Protein AF-A0A816R342-F1 (afdb_monomer_lite)

Structure (mmCIF, N/CA/C/O backbone):
data_AF-A0A816R342-F1
#
_entry.id   AF-A0A816R342-F1
#
loop_
_atom_site.group_PDB
_atom_site.id
_atom_site.type_s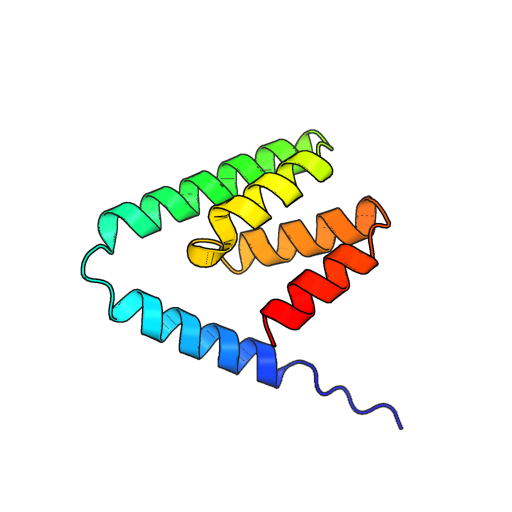ymbol
_atom_site.label_atom_id
_atom_site.label_alt_id
_atom_site.label_comp_id
_atom_site.label_asym_id
_atom_site.label_entity_id
_atom_site.label_seq_id
_atom_site.pdbx_PDB_ins_code
_atom_site.Cartn_x
_atom_site.Cartn_y
_atom_site.Cartn_z
_atom_site.occupancy
_atom_site.B_iso_or_equiv
_atom_site.auth_seq_id
_atom_site.auth_comp_id
_atom_site.auth_asym_id
_atom_site.auth_atom_id
_atom_site.pdbx_PDB_model_num
ATOM 1 N N . MET A 1 1 ? -13.597 -26.118 -4.085 1.00 36.19 1 MET A N 1
ATOM 2 C CA . MET A 1 1 ? -12.117 -26.163 -4.159 1.00 36.19 1 MET A CA 1
ATOM 3 C C . MET A 1 1 ? -11.591 -24.804 -4.617 1.00 36.19 1 MET A C 1
ATOM 5 O O . MET A 1 1 ? -11.621 -24.512 -5.806 1.00 36.19 1 MET A O 1
ATOM 9 N N . LEU A 1 2 ? -11.173 -23.944 -3.683 1.00 39.69 2 LEU A N 1
ATOM 10 C CA . LEU A 1 2 ? -10.603 -22.624 -3.981 1.00 39.69 2 LEU A CA 1
ATOM 11 C C . LEU A 1 2 ? -9.141 -22.797 -4.421 1.00 39.69 2 LEU A C 1
ATOM 13 O O . LEU A 1 2 ? -8.258 -23.001 -3.592 1.00 39.69 2 LEU A O 1
ATOM 17 N N . ARG A 1 3 ? -8.881 -22.776 -5.735 1.00 39.22 3 ARG A N 1
ATOM 18 C CA . ARG A 1 3 ? -7.510 -22.791 -6.267 1.00 39.22 3 ARG A CA 1
ATOM 19 C C . ARG A 1 3 ? -6.892 -21.403 -6.129 1.00 39.22 3 ARG A C 1
ATOM 21 O O . ARG A 1 3 ? -7.284 -20.465 -6.815 1.00 39.22 3 ARG A O 1
ATOM 28 N N . VAL A 1 4 ? -5.890 -21.331 -5.263 1.00 45.41 4 VAL A N 1
ATOM 29 C CA . VAL A 1 4 ? -4.895 -20.266 -5.123 1.00 45.41 4 VAL A CA 1
ATOM 30 C C . VAL A 1 4 ? -4.271 -19.972 -6.500 1.00 45.41 4 VAL A C 1
ATOM 32 O O . VAL A 1 4 ? -3.413 -20.716 -6.960 1.00 45.41 4 VAL A O 1
ATOM 35 N N . ARG A 1 5 ? -4.730 -18.925 -7.202 1.00 43.91 5 ARG A N 1
ATOM 36 C CA . ARG A 1 5 ? -4.194 -18.488 -8.515 1.00 43.91 5 ARG A CA 1
ATOM 37 C C . ARG A 1 5 ? -3.557 -17.089 -8.491 1.00 43.91 5 ARG A C 1
ATOM 39 O O . ARG A 1 5 ? -3.426 -16.462 -9.533 1.00 43.91 5 ARG A O 1
ATOM 46 N N . ASN A 1 6 ? -3.139 -16.592 -7.327 1.00 47.75 6 ASN A N 1
ATOM 47 C CA . ASN A 1 6 ? -2.629 -15.217 -7.206 1.00 47.75 6 ASN A CA 1
ATOM 48 C C . ASN A 1 6 ? -1.099 -15.065 -7.282 1.00 47.75 6 ASN A C 1
ATOM 50 O O . ASN A 1 6 ? -0.618 -13.941 -7.215 1.00 47.75 6 ASN A O 1
ATOM 54 N N . ASN A 1 7 ? -0.322 -16.144 -7.446 1.00 49.91 7 ASN A N 1
ATOM 55 C CA . ASN A 1 7 ? 1.147 -16.053 -7.375 1.00 49.91 7 ASN A CA 1
ATOM 56 C C . ASN A 1 7 ? 1.845 -15.847 -8.735 1.00 49.91 7 ASN A C 1
ATOM 58 O O . ASN A 1 7 ? 2.945 -15.306 -8.795 1.00 49.91 7 ASN A O 1
ATOM 62 N N . SER A 1 8 ? 1.214 -16.247 -9.841 1.00 52.25 8 SER A N 1
ATOM 63 C CA . SER A 1 8 ? 1.798 -16.133 -11.186 1.00 52.25 8 SER A CA 1
ATOM 64 C C . SER A 1 8 ? 1.749 -14.707 -11.740 1.00 52.25 8 SER A C 1
ATOM 66 O O . SER A 1 8 ? 2.710 -14.269 -12.365 1.00 52.25 8 SER A O 1
ATOM 68 N N . TYR A 1 9 ? 0.681 -13.954 -11.456 1.00 56.47 9 TYR A N 1
ATOM 69 C CA . TYR A 1 9 ? 0.555 -12.555 -11.887 1.00 56.47 9 TYR A CA 1
ATOM 70 C C . TYR A 1 9 ? 1.624 -11.660 -11.258 1.00 56.47 9 TYR A C 1
ATOM 72 O O . TYR A 1 9 ? 2.212 -10.831 -11.942 1.00 56.47 9 TYR A O 1
ATOM 80 N N . TRP A 1 10 ? 1.958 -11.896 -9.986 1.00 53.97 10 TRP A N 1
ATOM 81 C CA . TRP A 1 10 ? 3.005 -11.143 -9.295 1.00 53.97 10 TRP A CA 1
ATOM 82 C C . TRP A 1 10 ? 4.393 -11.387 -9.902 1.00 53.97 10 TRP A C 1
ATOM 84 O O . TRP A 1 10 ? 5.177 -10.451 -10.054 1.00 53.97 10 TRP A O 1
ATOM 94 N N . MET A 1 11 ? 4.680 -12.624 -10.329 1.00 55.94 11 MET A N 1
ATOM 95 C CA . MET A 1 11 ? 5.916 -12.931 -11.054 1.00 55.94 11 MET A CA 1
ATOM 96 C C . MET A 1 11 ? 5.967 -12.273 -12.436 1.00 55.94 11 MET A C 1
ATOM 98 O O . MET A 1 11 ? 7.007 -11.723 -12.789 1.00 55.94 11 MET A O 1
ATOM 102 N N . ILE A 1 12 ? 4.867 -12.279 -13.195 1.00 63.12 12 ILE A N 1
ATOM 103 C CA . ILE A 1 12 ? 4.801 -11.627 -14.515 1.00 63.12 12 ILE A CA 1
ATOM 104 C C . ILE A 1 12 ? 4.950 -10.105 -14.374 1.00 63.12 12 ILE A C 1
ATOM 106 O O . ILE A 1 12 ? 5.738 -9.500 -15.099 1.00 63.12 12 ILE A O 1
ATOM 110 N N . TYR A 1 13 ? 4.272 -9.491 -13.399 1.00 66.06 13 TYR A N 1
ATOM 111 C CA . TYR A 1 13 ? 4.414 -8.068 -13.080 1.00 66.06 13 TYR A CA 1
ATOM 112 C C . TYR A 1 13 ? 5.861 -7.715 -12.712 1.00 66.06 13 TYR A C 1
ATOM 114 O O . TYR A 1 13 ? 6.427 -6.768 -13.259 1.00 66.06 13 TYR A O 1
ATOM 122 N N . ARG A 1 14 ? 6.499 -8.515 -11.846 1.00 63.94 14 ARG A N 1
ATOM 123 C CA . ARG A 1 14 ? 7.907 -8.336 -11.464 1.00 63.94 14 ARG A CA 1
ATOM 124 C C . ARG A 1 14 ? 8.842 -8.435 -12.670 1.00 63.94 14 ARG A C 1
ATOM 126 O O . ARG A 1 14 ? 9.769 -7.636 -12.783 1.00 63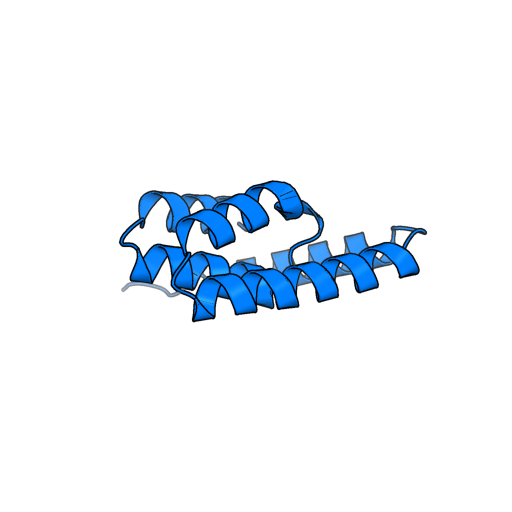.94 14 ARG A O 1
ATOM 133 N N . PHE A 1 15 ? 8.583 -9.374 -13.578 1.00 60.59 15 PHE A N 1
ATOM 134 C CA . PHE A 1 15 ? 9.386 -9.575 -14.784 1.00 60.59 15 PHE A CA 1
ATOM 135 C C . PHE A 1 15 ? 9.235 -8.413 -15.779 1.00 60.59 15 PHE A C 1
ATOM 137 O O . PHE A 1 15 ? 10.235 -7.857 -16.229 1.00 60.59 15 PHE A O 1
ATOM 144 N N . ASN A 1 16 ? 8.002 -7.973 -16.052 1.00 64.00 16 ASN A N 1
ATOM 145 C CA . ASN A 1 16 ? 7.728 -6.826 -16.926 1.00 64.00 16 ASN A CA 1
ATOM 146 C C . ASN A 1 16 ? 8.288 -5.519 -16.355 1.00 64.00 16 ASN A C 1
ATOM 148 O O . ASN A 1 16 ? 8.833 -4.698 -17.088 1.00 64.00 16 ASN A O 1
ATOM 152 N N . ARG A 1 17 ? 8.221 -5.340 -15.035 1.00 64.12 17 ARG A N 1
ATOM 153 C CA . ARG A 1 17 ? 8.772 -4.163 -14.364 1.00 64.12 17 ARG A CA 1
ATOM 154 C C . ARG A 1 17 ? 10.302 -4.119 -14.396 1.00 64.12 17 ARG A C 1
ATOM 156 O O . ARG A 1 17 ? 10.873 -3.051 -14.611 1.00 64.12 17 ARG A O 1
ATOM 163 N N . LEU A 1 18 ? 10.959 -5.266 -14.210 1.00 59.72 18 LEU A N 1
ATOM 164 C CA . LEU A 1 18 ? 12.408 -5.400 -14.388 1.00 59.72 18 LEU A CA 1
ATOM 165 C C . LEU A 1 18 ? 12.817 -5.066 -15.827 1.00 59.72 18 LEU A C 1
ATOM 167 O O . LEU A 1 18 ? 13.755 -4.298 -16.025 1.00 59.72 18 LEU A O 1
ATOM 171 N N . LEU A 1 19 ? 12.069 -5.555 -16.820 1.00 63.47 19 LEU A N 1
ATOM 172 C CA . LEU A 1 19 ? 12.309 -5.240 -18.231 1.00 63.47 19 LEU A CA 1
ATOM 173 C C . LEU A 1 19 ? 12.192 -3.734 -18.524 1.00 63.47 19 LEU A C 1
ATOM 175 O O . LEU A 1 19 ? 13.087 -3.177 -19.160 1.00 63.47 19 LEU A O 1
ATOM 179 N N . SER A 1 20 ? 11.167 -3.050 -18.003 1.00 60.31 20 SER A N 1
ATOM 180 C CA . SER A 1 20 ? 11.017 -1.592 -18.157 1.00 60.31 20 SER A CA 1
ATOM 181 C C . SER A 1 20 ? 12.146 -0.800 -17.485 1.00 60.31 20 SER A C 1
ATOM 183 O O . SER A 1 20 ? 12.603 0.209 -18.022 1.00 60.31 20 SER A O 1
ATOM 185 N N . SER A 1 21 ? 12.646 -1.270 -16.336 1.00 53.69 21 SER A N 1
ATOM 186 C CA . SER A 1 21 ? 13.801 -0.665 -15.658 1.00 53.69 21 SER A CA 1
ATOM 187 C C . SER A 1 21 ? 15.099 -0.811 -16.457 1.00 53.69 21 SER A C 1
ATOM 189 O O . SER A 1 21 ? 15.957 0.062 -16.365 1.00 53.69 21 SER A O 1
ATOM 191 N N . CYS A 1 22 ? 15.258 -1.891 -17.226 1.00 51.75 22 CYS A 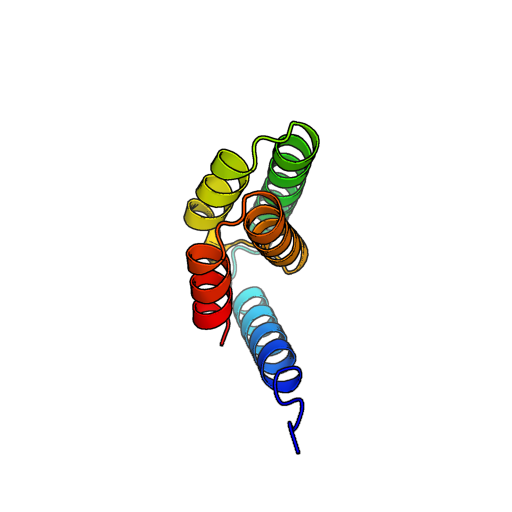N 1
ATOM 192 C CA . CYS A 1 22 ? 16.441 -2.119 -18.059 1.00 51.75 22 CYS A CA 1
ATOM 193 C C . CYS A 1 22 ? 16.436 -1.293 -19.358 1.00 51.75 22 CYS A C 1
ATOM 195 O O . CYS A 1 22 ? 17.499 -1.052 -19.924 1.00 51.75 22 CYS A O 1
ATOM 197 N N . GLN A 1 23 ? 15.268 -0.857 -19.841 1.00 53.19 23 GLN A N 1
ATOM 198 C CA . GLN A 1 23 ? 15.141 -0.095 -21.093 1.00 53.19 23 GLN A CA 1
ATOM 199 C C . GLN A 1 23 ? 15.267 1.427 -20.914 1.00 53.19 23 GLN A C 1
ATOM 201 O O . GLN A 1 23 ? 15.531 2.141 -21.882 1.00 53.19 23 GLN A O 1
ATOM 206 N N . SER A 1 24 ? 15.111 1.945 -19.693 1.00 51.66 24 SER A N 1
ATOM 207 C CA . SER A 1 24 ? 15.207 3.384 -19.437 1.00 51.66 24 SER A CA 1
ATOM 208 C C . SER A 1 24 ? 16.664 3.818 -19.247 1.00 51.66 24 SER A C 1
ATOM 210 O O . SER A 1 24 ? 17.295 3.507 -18.240 1.00 51.66 24 SER A O 1
ATOM 212 N N . LYS A 1 25 ? 17.196 4.603 -20.195 1.00 48.91 25 LYS A N 1
ATOM 213 C CA . LYS A 1 25 ? 18.546 5.212 -20.165 1.00 48.91 25 LYS A CA 1
ATOM 214 C C . LYS A 1 25 ? 18.767 6.240 -19.025 1.00 48.91 25 LYS A C 1
ATOM 216 O O . LYS A 1 25 ? 19.807 6.883 -18.989 1.00 48.91 25 LYS A O 1
ATOM 221 N N . ASN A 1 26 ? 17.837 6.354 -18.070 1.00 49.16 26 ASN A N 1
ATOM 222 C CA . ASN A 1 26 ? 17.857 7.278 -16.923 1.00 49.16 26 ASN A CA 1
ATOM 223 C C . ASN A 1 26 ? 18.099 6.567 -15.567 1.00 49.16 26 ASN A C 1
ATOM 225 O O . ASN A 1 26 ? 17.687 7.065 -14.515 1.00 49.16 26 ASN A O 1
ATOM 229 N N . GLY A 1 27 ? 18.716 5.379 -15.584 1.00 50.19 27 GLY A N 1
ATOM 230 C CA . GLY A 1 27 ? 18.783 4.441 -14.452 1.00 50.19 27 GLY A CA 1
ATOM 231 C C . GLY A 1 27 ? 19.375 4.979 -13.140 1.00 50.19 27 GLY A C 1
ATOM 232 O O . GLY A 1 27 ? 18.994 4.504 -12.071 1.00 50.19 27 GLY A O 1
ATOM 233 N N . GLU A 1 28 ? 20.228 6.004 -13.180 1.00 49.47 28 GLU A N 1
ATOM 234 C CA . GLU A 1 28 ? 20.874 6.543 -11.972 1.00 49.47 28 GLU A CA 1
ATOM 235 C C . GLU A 1 28 ? 19.942 7.447 -11.138 1.00 49.47 28 GLU A C 1
ATOM 237 O O . GLU A 1 28 ? 19.961 7.393 -9.906 1.00 49.47 28 GLU A O 1
ATOM 242 N N . ASN A 1 29 ? 19.037 8.200 -11.777 1.00 53.62 29 ASN A N 1
ATOM 243 C CA . ASN A 1 29 ? 18.102 9.093 -11.073 1.00 53.62 29 ASN A CA 1
ATOM 244 C C . ASN A 1 29 ? 16.860 8.365 -10.535 1.00 53.62 29 ASN A C 1
ATOM 246 O O . ASN A 1 29 ? 16.321 8.730 -9.487 1.00 53.62 29 ASN A O 1
ATOM 250 N N . LEU A 1 30 ? 16.411 7.311 -11.220 1.00 55.25 30 LEU A N 1
ATOM 251 C CA . LEU A 1 30 ? 15.244 6.513 -10.828 1.00 55.25 30 LEU A CA 1
ATOM 252 C C . LEU A 1 30 ? 15.513 5.657 -9.587 1.00 55.25 30 LEU A C 1
ATOM 254 O O . LEU A 1 30 ? 14.662 5.574 -8.701 1.00 55.25 30 LEU A O 1
ATOM 258 N N . PHE A 1 31 ? 16.706 5.066 -9.486 1.00 58.72 31 PHE A N 1
ATOM 259 C CA . PHE A 1 31 ? 17.077 4.247 -8.334 1.00 58.72 31 PHE A CA 1
ATOM 260 C C . PHE A 1 31 ? 17.144 5.082 -7.049 1.00 58.72 31 PHE A C 1
ATOM 262 O O . PHE A 1 31 ? 16.492 4.734 -6.061 1.00 58.72 31 PHE A O 1
ATOM 269 N N . SER A 1 32 ? 17.829 6.230 -7.100 1.00 62.28 32 SER A N 1
ATOM 270 C CA . SER A 1 32 ? 17.883 7.201 -5.998 1.00 62.28 32 SER A CA 1
ATOM 271 C C . SER A 1 32 ? 16.480 7.674 -5.585 1.00 62.28 32 SER A C 1
ATOM 273 O O . SER A 1 32 ? 16.127 7.645 -4.403 1.00 62.28 32 SER A O 1
ATOM 275 N N . SER A 1 33 ? 15.622 7.985 -6.564 1.00 75.75 33 SER A N 1
ATOM 276 C CA . SER A 1 33 ? 14.241 8.427 -6.318 1.00 75.75 33 SER A CA 1
ATOM 277 C C . SER A 1 33 ? 13.358 7.331 -5.700 1.00 75.75 33 SER A C 1
ATOM 279 O O . SER A 1 33 ? 12.587 7.602 -4.780 1.00 75.75 33 SER A O 1
ATOM 281 N N . SER A 1 34 ? 13.501 6.072 -6.133 1.00 79.75 34 SER A N 1
ATOM 282 C CA . SER A 1 34 ? 12.767 4.931 -5.559 1.00 79.75 34 SER A CA 1
ATOM 283 C C . SER A 1 34 ? 13.205 4.611 -4.123 1.00 79.75 34 SER A C 1
ATOM 285 O O . SER A 1 34 ? 12.381 4.273 -3.269 1.00 79.75 34 SER A O 1
ATOM 287 N N . MET A 1 35 ? 14.498 4.770 -3.819 1.00 81.94 35 MET A N 1
ATOM 288 C CA . MET A 1 35 ? 15.042 4.561 -2.480 1.00 81.94 35 MET A CA 1
ATOM 289 C C . MET A 1 35 ? 14.573 5.661 -1.522 1.00 81.94 35 MET A C 1
ATOM 291 O O . MET A 1 35 ? 14.154 5.369 -0.396 1.00 81.94 35 MET A O 1
ATOM 295 N N . ALA A 1 36 ? 14.556 6.911 -1.996 1.00 85.56 36 ALA A N 1
ATOM 296 C CA . ALA A 1 36 ? 13.991 8.037 -1.266 1.00 85.56 36 ALA A CA 1
ATOM 297 C C . ALA A 1 36 ? 12.503 7.809 -0.955 1.00 85.56 36 ALA A C 1
ATOM 299 O O . ALA A 1 36 ? 12.121 7.906 0.215 1.00 85.56 36 ALA A O 1
ATOM 300 N N . LEU A 1 37 ? 11.702 7.404 -1.952 1.00 88.00 37 LEU A N 1
ATOM 301 C CA . LEU A 1 37 ? 10.283 7.054 -1.797 1.00 88.00 37 LEU A CA 1
ATOM 302 C C . LEU A 1 37 ? 10.065 5.981 -0.722 1.00 88.00 37 LEU A C 1
ATOM 304 O O . LEU A 1 37 ? 9.179 6.090 0.125 1.00 88.00 37 LEU A O 1
ATOM 308 N N . ASN A 1 38 ? 10.883 4.932 -0.742 1.00 89.38 38 ASN A N 1
ATOM 309 C CA . ASN A 1 38 ? 10.768 3.842 0.218 1.00 89.38 38 ASN A CA 1
ATOM 310 C C . ASN A 1 38 ? 11.043 4.328 1.650 1.00 89.38 38 ASN A C 1
ATOM 312 O O . ASN A 1 38 ? 10.322 3.985 2.590 1.00 89.38 38 ASN A O 1
ATOM 316 N N . SER A 1 39 ? 12.053 5.187 1.818 1.00 89.69 39 SER A N 1
ATOM 317 C CA . SER A 1 39 ? 12.389 5.767 3.119 1.00 89.69 39 SER A CA 1
ATOM 318 C C . SER A 1 39 ? 11.284 6.684 3.660 1.00 89.69 39 SER A C 1
ATOM 320 O O . SER A 1 39 ? 10.962 6.621 4.850 1.00 89.69 39 SER A O 1
ATOM 322 N N . THR A 1 40 ? 10.671 7.506 2.802 1.00 90.25 40 THR A N 1
ATOM 323 C CA . THR A 1 40 ? 9.616 8.449 3.194 1.00 90.25 40 THR A CA 1
ATOM 324 C C . THR A 1 40 ? 8.325 7.713 3.521 1.00 90.25 40 THR A C 1
ATOM 326 O O . THR A 1 40 ? 7.758 7.953 4.586 1.00 90.25 40 THR A O 1
ATOM 329 N N . MET A 1 41 ? 7.917 6.738 2.700 1.00 91.50 41 MET A N 1
ATOM 330 C CA . MET A 1 41 ? 6.791 5.856 3.021 1.00 91.50 41 MET A CA 1
ATOM 331 C C . MET A 1 41 ? 6.983 5.154 4.362 1.00 91.50 41 MET A C 1
ATOM 333 O O . MET A 1 41 ? 6.059 5.131 5.172 1.00 91.50 41 MET A O 1
ATOM 337 N N . LYS A 1 42 ? 8.180 4.620 4.630 1.00 90.69 42 LYS A N 1
ATOM 338 C CA . LYS A 1 42 ? 8.474 3.939 5.895 1.00 90.69 42 LYS A CA 1
ATOM 339 C C . LYS A 1 42 ? 8.357 4.881 7.094 1.00 90.69 42 LYS A C 1
ATOM 341 O O . LYS A 1 42 ? 7.789 4.497 8.115 1.00 90.69 42 LYS A O 1
ATOM 346 N N . LYS A 1 43 ? 8.848 6.119 6.973 1.00 92.88 43 LYS A N 1
ATOM 347 C CA . LYS A 1 43 ? 8.679 7.153 8.009 1.00 92.88 43 LYS A CA 1
ATOM 348 C C . LYS A 1 43 ? 7.200 7.454 8.256 1.00 92.88 43 LYS A C 1
ATOM 350 O O . LYS A 1 43 ? 6.766 7.372 9.399 1.00 92.88 43 LYS A O 1
ATOM 355 N N . LEU A 1 44 ? 6.423 7.711 7.203 1.00 91.25 44 LEU A N 1
ATOM 356 C CA . LEU A 1 44 ? 4.982 7.980 7.307 1.00 91.25 44 LEU A CA 1
ATOM 357 C C . LEU A 1 44 ? 4.220 6.800 7.926 1.00 91.25 44 LEU A C 1
ATOM 359 O O . LEU A 1 44 ? 3.343 6.990 8.768 1.00 91.25 44 LEU A O 1
ATOM 363 N N . PHE A 1 45 ? 4.585 5.572 7.553 1.00 90.31 45 PHE A N 1
ATOM 364 C CA . PHE A 1 45 ? 3.991 4.356 8.098 1.00 90.31 45 PHE A CA 1
ATOM 365 C C . PHE A 1 45 ? 4.263 4.212 9.601 1.00 90.31 45 PHE A C 1
ATOM 367 O O . PHE A 1 45 ? 3.341 3.937 10.370 1.00 90.31 45 PHE A O 1
ATOM 374 N N . ASN A 1 46 ? 5.505 4.456 10.034 1.00 91.50 46 ASN A N 1
ATOM 375 C CA . ASN A 1 46 ? 5.885 4.440 11.449 1.00 91.50 46 ASN A CA 1
ATOM 376 C C . ASN A 1 46 ? 5.187 5.554 12.245 1.00 91.50 46 ASN A C 1
ATOM 378 O O . ASN A 1 46 ? 4.773 5.328 13.381 1.00 91.50 46 ASN A O 1
ATOM 382 N N . SER A 1 47 ? 4.980 6.719 11.628 1.00 93.12 47 SER A N 1
ATOM 383 C CA . SER A 1 47 ? 4.203 7.833 12.188 1.00 93.12 47 SER A CA 1
ATOM 384 C C . SER A 1 47 ? 2.685 7.606 12.164 1.00 93.12 47 SER A C 1
ATOM 386 O O . SER A 1 47 ? 1.928 8.495 12.544 1.00 93.12 47 SER A O 1
ATOM 388 N N . LYS A 1 48 ? 2.209 6.433 11.717 1.00 91.75 48 LYS A N 1
ATOM 389 C CA . LYS A 1 48 ? 0.782 6.088 11.554 1.00 91.75 48 LYS A CA 1
ATOM 390 C C . LYS A 1 48 ? 0.016 7.004 10.583 1.00 91.75 48 LYS A C 1
ATOM 392 O O . LYS A 1 48 ? -1.215 7.003 10.560 1.00 91.75 48 LYS A O 1
ATOM 397 N N . GLN A 1 49 ? 0.721 7.741 9.726 1.00 92.06 49 GLN A N 1
ATOM 398 C CA . GLN A 1 49 ? 0.153 8.606 8.687 1.00 92.06 49 GLN A CA 1
ATOM 399 C C . GLN A 1 49 ? -0.155 7.795 7.419 1.00 92.06 49 GLN A C 1
ATOM 401 O O . GLN A 1 49 ? 0.365 8.041 6.331 1.00 92.06 49 GLN A O 1
ATOM 406 N N . TYR A 1 50 ? -1.024 6.790 7.552 1.00 90.62 50 TYR A N 1
ATOM 407 C CA . TYR A 1 50 ? -1.302 5.828 6.479 1.00 90.62 50 TYR A CA 1
ATOM 408 C C . TYR A 1 50 ? -1.910 6.476 5.227 1.00 90.62 50 TYR A C 1
ATOM 410 O O . TYR A 1 50 ? -1.590 6.078 4.112 1.00 90.62 50 TYR A O 1
ATOM 418 N N . LYS A 1 51 ? -2.761 7.497 5.390 1.00 90.31 51 LYS A N 1
ATOM 419 C CA . LYS A 1 51 ? -3.383 8.205 4.258 1.00 90.31 51 LYS A CA 1
ATOM 420 C C . LYS A 1 51 ? -2.363 8.980 3.425 1.00 90.31 51 LYS A C 1
ATOM 422 O O . LYS A 1 51 ? -2.442 8.955 2.202 1.00 90.31 51 LYS A O 1
ATOM 427 N N . GLU A 1 52 ? -1.408 9.638 4.077 1.00 90.12 52 GLU A N 1
ATOM 428 C CA . GLU A 1 52 ? -0.331 10.359 3.393 1.00 90.12 52 GLU A CA 1
ATOM 429 C C . GLU A 1 52 ? 0.611 9.387 2.687 1.00 90.12 52 GLU A C 1
ATOM 431 O O . GLU A 1 52 ? 0.942 9.607 1.526 1.00 90.12 52 GLU A O 1
ATOM 436 N N . ALA A 1 53 ? 0.958 8.268 3.334 1.00 89.38 53 ALA A N 1
ATOM 437 C CA . ALA A 1 53 ? 1.762 7.215 2.716 1.00 89.38 53 ALA A CA 1
ATOM 438 C C . ALA A 1 53 ? 1.105 6.666 1.435 1.00 89.38 53 ALA A C 1
ATOM 440 O O . ALA A 1 53 ? 1.786 6.444 0.436 1.00 89.38 53 ALA A O 1
ATOM 441 N N . LEU A 1 54 ? -0.221 6.496 1.442 1.00 90.94 54 LEU A N 1
ATOM 442 C CA . LEU A 1 54 ? -0.988 6.064 0.271 1.00 90.94 54 LEU A CA 1
ATOM 443 C C . LEU A 1 54 ? -1.048 7.126 -0.831 1.00 90.94 54 LEU A C 1
ATOM 445 O O . LEU A 1 54 ? -0.876 6.790 -1.996 1.00 90.94 54 LEU A O 1
ATOM 449 N N . ASN A 1 55 ? -1.249 8.399 -0.4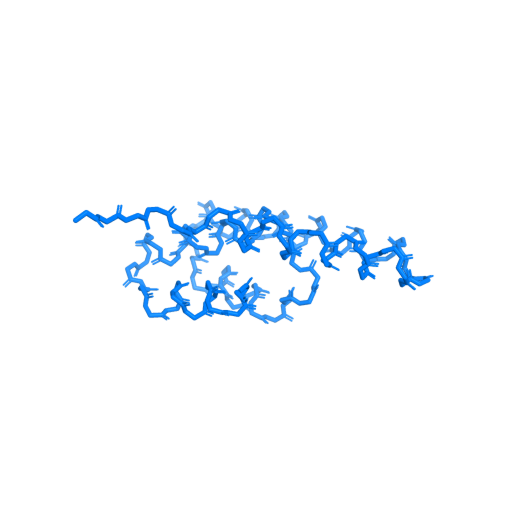85 1.00 90.50 55 ASN A N 1
ATOM 450 C CA . ASN A 1 55 ? -1.232 9.477 -1.478 1.00 90.50 55 ASN A CA 1
ATOM 451 C C . ASN A 1 55 ? 0.155 9.622 -2.125 1.00 90.50 55 ASN A C 1
ATOM 453 O O . ASN A 1 55 ? 0.252 9.816 -3.334 1.00 90.50 55 ASN A O 1
ATOM 457 N N . LEU A 1 56 ? 1.223 9.486 -1.334 1.00 88.69 56 LEU A N 1
ATOM 458 C CA . LEU A 1 56 ? 2.600 9.500 -1.821 1.00 88.69 56 LEU A CA 1
ATOM 459 C C . LEU A 1 56 ? 2.860 8.330 -2.780 1.00 88.69 56 LEU A C 1
ATOM 461 O O . LEU A 1 56 ? 3.490 8.517 -3.819 1.00 88.69 56 LEU A O 1
ATOM 465 N N . PHE A 1 57 ? 2.341 7.142 -2.460 1.00 89.38 57 PHE A N 1
ATOM 466 C CA . PHE A 1 57 ? 2.381 5.981 -3.348 1.00 89.38 57 PHE A CA 1
ATOM 467 C C . PHE A 1 57 ? 1.620 6.227 -4.659 1.00 89.38 57 PHE A C 1
ATOM 469 O O . PHE A 1 57 ? 2.170 5.977 -5.727 1.00 89.38 57 PHE A O 1
ATOM 476 N N . ASP A 1 58 ? 0.397 6.763 -4.595 1.00 88.19 58 ASP A N 1
ATOM 477 C CA . ASP A 1 58 ? -0.423 7.062 -5.779 1.00 88.19 58 ASP A CA 1
ATOM 478 C C . ASP A 1 58 ? 0.278 8.061 -6.723 1.00 88.19 58 ASP A C 1
ATOM 480 O O . ASP A 1 58 ? 0.251 7.878 -7.939 1.00 88.19 58 ASP A O 1
ATOM 484 N N . GLN A 1 59 ? 0.942 9.086 -6.175 1.00 86.81 59 GLN A N 1
ATOM 485 C CA . GLN A 1 59 ? 1.706 10.077 -6.950 1.00 86.81 59 GLN A CA 1
ATOM 486 C C . GLN A 1 59 ? 2.971 9.502 -7.595 1.00 86.81 59 GLN A C 1
ATOM 488 O O . GLN A 1 59 ? 3.410 9.989 -8.631 1.00 86.81 59 GLN A O 1
ATOM 493 N N . ASN A 1 60 ? 3.565 8.478 -6.984 1.00 85.00 60 ASN A N 1
ATOM 494 C CA . ASN A 1 60 ? 4.848 7.907 -7.393 1.00 85.00 60 ASN A CA 1
ATOM 495 C C . ASN A 1 60 ? 4.698 6.461 -7.878 1.00 85.00 60 ASN A C 1
ATOM 497 O O . ASN A 1 60 ? 5.634 5.662 -7.779 1.00 85.00 60 ASN A O 1
ATOM 501 N N . PHE A 1 61 ? 3.517 6.116 -8.398 1.00 82.75 61 PHE A N 1
ATOM 502 C CA . PHE A 1 61 ? 3.179 4.747 -8.769 1.00 82.75 61 PHE A CA 1
ATOM 503 C C . PHE A 1 61 ? 4.133 4.168 -9.829 1.00 82.75 61 PHE A C 1
ATOM 505 O O . PHE A 1 61 ? 4.497 2.996 -9.761 1.00 82.75 61 PHE A O 1
ATOM 512 N N . GLU A 1 62 ? 4.591 4.986 -10.775 1.00 78.00 62 GLU A N 1
ATOM 513 C CA . GLU A 1 62 ? 5.514 4.554 -11.832 1.00 78.00 62 GLU A CA 1
ATOM 514 C C . GLU A 1 62 ? 6.871 4.119 -11.281 1.00 78.00 62 GLU A C 1
ATOM 516 O O . GLU A 1 62 ? 7.448 3.126 -11.729 1.00 78.00 62 GLU A O 1
ATOM 521 N N . ILE A 1 63 ? 7.367 4.838 -10.271 1.00 79.56 63 ILE A N 1
ATOM 522 C CA . ILE A 1 63 ? 8.672 4.547 -9.696 1.00 79.56 63 ILE A CA 1
ATOM 523 C C . ILE A 1 63 ? 8.588 3.495 -8.597 1.00 79.56 63 ILE A C 1
ATOM 525 O O . ILE A 1 63 ? 9.529 2.715 -8.544 1.00 79.56 63 ILE A O 1
ATOM 529 N N . SER A 1 64 ? 7.475 3.414 -7.833 1.00 80.62 64 SER A N 1
ATOM 530 C CA . SER A 1 64 ? 7.118 2.480 -6.730 1.00 80.62 64 SER A CA 1
ATOM 531 C C . SER A 1 64 ? 8.260 1.579 -6.231 1.00 80.62 64 SER A C 1
ATOM 533 O O . SER A 1 64 ? 9.389 1.973 -6.137 1.00 80.62 64 SER A O 1
ATOM 535 N N . THR A 1 65 ? 8.040 0.344 -5.820 1.00 83.12 65 THR A N 1
ATOM 536 C CA . THR A 1 65 ? 8.982 -0.790 -5.649 1.00 83.12 65 THR A CA 1
ATOM 537 C C . THR A 1 65 ? 8.120 -1.855 -4.994 1.00 83.12 65 THR A C 1
ATOM 539 O O . THR A 1 65 ? 7.054 -1.544 -4.461 1.00 83.12 65 THR A O 1
ATOM 542 N N . ASP A 1 66 ? 8.535 -3.113 -5.021 1.00 82.81 66 ASP A N 1
ATOM 543 C CA . ASP A 1 66 ? 7.773 -4.162 -4.333 1.00 82.81 66 ASP A CA 1
ATOM 544 C C . ASP A 1 66 ? 7.590 -3.825 -2.837 1.00 82.81 66 ASP A C 1
ATOM 546 O O . ASP A 1 66 ? 6.525 -4.049 -2.270 1.00 82.81 66 ASP A O 1
ATOM 550 N N . SER A 1 67 ? 8.593 -3.177 -2.229 1.00 84.88 67 SER A N 1
ATOM 551 C CA . SER A 1 67 ? 8.561 -2.688 -0.843 1.00 84.88 67 SER A CA 1
ATOM 552 C C . SER A 1 67 ? 7.497 -1.612 -0.601 1.00 84.88 67 SER A C 1
ATOM 554 O O . SER A 1 67 ? 6.754 -1.686 0.379 1.00 84.88 67 SER A O 1
ATOM 556 N N . THR A 1 68 ? 7.396 -0.602 -1.473 1.00 88.38 68 THR A N 1
ATOM 557 C CA . THR A 1 68 ? 6.389 0.459 -1.304 1.00 88.38 68 THR A CA 1
ATOM 558 C C . THR A 1 68 ? 4.982 -0.031 -1.619 1.00 88.38 68 THR A C 1
ATOM 560 O O . THR A 1 68 ? 4.042 0.368 -0.934 1.00 88.38 68 THR A O 1
ATOM 563 N N . ILE A 1 69 ? 4.837 -0.964 -2.566 1.00 88.44 69 ILE A N 1
ATOM 564 C CA . ILE A 1 69 ? 3.571 -1.655 -2.842 1.00 88.44 69 ILE A CA 1
ATOM 565 C C . ILE A 1 69 ? 3.107 -2.441 -1.608 1.00 88.44 69 ILE A C 1
ATOM 567 O O . ILE A 1 69 ? 1.966 -2.282 -1.176 1.00 88.44 69 ILE A O 1
ATOM 571 N N . ASP A 1 70 ? 3.984 -3.251 -1.007 1.00 88.25 70 ASP A N 1
ATOM 572 C CA . ASP A 1 70 ? 3.661 -4.019 0.202 1.00 88.25 70 ASP A CA 1
ATOM 573 C C . ASP A 1 70 ? 3.252 -3.097 1.362 1.00 88.25 70 ASP A C 1
ATOM 575 O O . ASP A 1 70 ? 2.231 -3.321 2.018 1.00 88.25 70 ASP A O 1
ATOM 579 N N . MET A 1 71 ? 3.981 -1.995 1.571 1.00 89.94 71 MET A N 1
ATOM 580 C CA . MET A 1 71 ? 3.604 -0.992 2.571 1.00 89.94 71 MET A CA 1
ATOM 581 C C . MET A 1 71 ? 2.259 -0.324 2.274 1.00 89.94 71 MET A C 1
ATOM 583 O O . MET A 1 71 ? 1.484 -0.110 3.206 1.00 89.94 71 MET A O 1
ATOM 587 N N . ALA A 1 72 ? 1.947 -0.017 1.014 1.00 90.12 72 ALA A N 1
ATOM 588 C CA . ALA A 1 72 ? 0.664 0.567 0.632 1.00 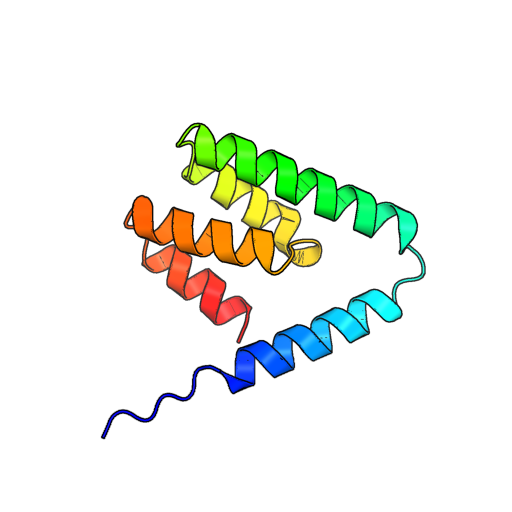90.12 72 ALA A CA 1
ATOM 589 C C . ALA A 1 72 ? -0.498 -0.407 0.904 1.00 90.12 72 ALA A C 1
ATOM 591 O O . ALA A 1 72 ? -1.513 -0.032 1.496 1.00 90.12 72 ALA A O 1
ATOM 592 N N . ILE A 1 73 ? -0.333 -1.688 0.571 1.00 89.19 73 ILE A N 1
ATOM 593 C CA . ILE A 1 73 ? -1.333 -2.727 0.860 1.00 89.19 73 ILE A CA 1
ATOM 594 C C . ILE A 1 73 ? -1.514 -2.908 2.379 1.00 89.19 73 ILE A C 1
ATOM 596 O O . ILE A 1 73 ? -2.648 -2.954 2.875 1.00 89.19 73 ILE A O 1
ATOM 600 N N . LYS A 1 74 ? -0.420 -2.936 3.153 1.00 90.56 74 LYS A N 1
ATOM 601 C CA . LYS A 1 74 ? -0.476 -2.979 4.626 1.00 90.56 74 LYS A CA 1
ATOM 602 C C . LYS A 1 74 ? -1.175 -1.754 5.207 1.00 90.56 74 LYS A C 1
ATOM 604 O O . LYS A 1 74 ? -2.031 -1.897 6.079 1.00 90.56 74 LYS A O 1
ATOM 609 N N . ALA A 1 75 ? -0.867 -0.563 4.700 1.00 90.94 75 ALA A N 1
ATOM 610 C CA . ALA A 1 75 ? -1.493 0.684 5.126 1.00 90.94 75 ALA A CA 1
ATOM 611 C C . ALA A 1 75 ? -3.008 0.667 4.868 1.00 90.94 75 ALA A C 1
ATOM 613 O O . ALA A 1 75 ? -3.776 1.067 5.744 1.00 90.94 75 ALA A O 1
ATOM 614 N N . CYS A 1 76 ? -3.458 0.137 3.724 1.00 90.75 76 CYS A N 1
ATOM 615 C CA . CYS A 1 76 ? -4.883 -0.062 3.428 1.00 90.75 76 CYS A CA 1
ATOM 616 C C . CYS A 1 76 ? -5.546 -1.031 4.418 1.00 90.75 76 CYS A C 1
ATOM 618 O O . CYS A 1 76 ? -6.646 -0.773 4.899 1.00 90.75 76 CYS A O 1
ATOM 620 N N . THR A 1 77 ? -4.859 -2.120 4.769 1.00 89.50 77 THR A N 1
ATOM 621 C CA . THR A 1 77 ? -5.366 -3.127 5.715 1.00 89.50 77 THR A CA 1
ATOM 622 C C . THR A 1 77 ? -5.535 -2.548 7.124 1.00 89.50 77 THR A C 1
ATOM 624 O O . THR A 1 77 ? -6.577 -2.743 7.747 1.00 89.50 77 THR A O 1
ATOM 627 N N . ILE A 1 78 ? -4.550 -1.783 7.609 1.00 90.50 78 ILE A N 1
ATOM 628 C CA . ILE A 1 78 ? -4.588 -1.145 8.937 1.00 90.50 78 ILE A CA 1
ATOM 629 C C . ILE A 1 78 ? -5.633 -0.024 8.986 1.00 90.50 78 ILE A C 1
ATOM 631 O O . ILE A 1 78 ? -6.371 0.098 9.961 1.00 90.50 78 ILE A O 1
ATOM 635 N N . SER A 1 79 ? -5.734 0.777 7.923 1.00 88.81 79 SER A N 1
ATOM 636 C CA . SER A 1 79 ? -6.723 1.858 7.820 1.00 88.81 79 SER A CA 1
ATOM 637 C C . SER A 1 79 ? -8.143 1.378 7.485 1.00 88.81 79 SER A C 1
ATOM 639 O O . SER A 1 79 ? -9.054 2.202 7.419 1.00 88.81 79 SER A 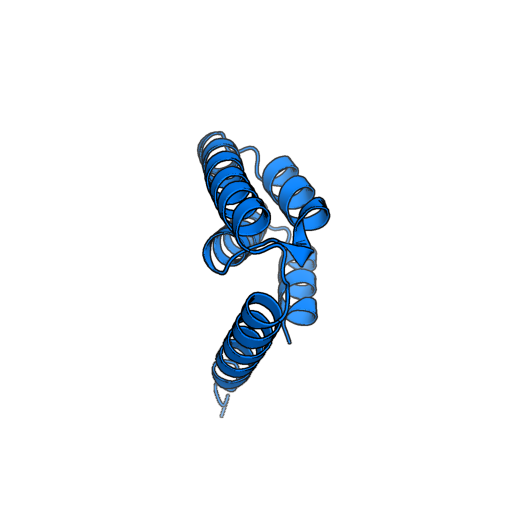O 1
ATOM 641 N N . LYS A 1 80 ? -8.345 0.061 7.305 1.00 90.44 80 LYS A N 1
ATOM 642 C CA . LYS A 1 80 ? -9.604 -0.578 6.876 1.00 90.44 80 LYS A CA 1
ATOM 643 C C . LYS A 1 80 ? -10.135 -0.065 5.527 1.00 90.44 80 LYS A C 1
ATOM 645 O O . LYS A 1 80 ? -11.320 -0.204 5.227 1.00 90.44 80 LYS A O 1
ATOM 650 N N . ASP A 1 81 ? -9.264 0.489 4.684 1.00 89.12 81 ASP A N 1
ATOM 651 C CA . ASP A 1 81 ? -9.598 0.945 3.332 1.00 89.12 81 ASP A CA 1
ATOM 652 C C . ASP A 1 81 ? -9.362 -0.172 2.304 1.00 89.12 81 ASP A C 1
ATOM 654 O O . ASP A 1 81 ? -8.477 -0.131 1.443 1.00 89.12 81 ASP A O 1
ATOM 658 N N . TYR A 1 82 ? -10.178 -1.220 2.405 1.00 87.00 82 TYR A N 1
ATOM 659 C CA . TYR A 1 82 ? -10.070 -2.393 1.535 1.00 87.00 82 TYR A CA 1
ATOM 660 C C . TYR A 1 82 ? -10.358 -2.062 0.062 1.00 87.00 82 TYR A C 1
ATOM 662 O O . TYR A 1 82 ? -9.792 -2.683 -0.836 1.00 87.00 82 TYR A O 1
ATOM 670 N N . LYS A 1 83 ? -11.190 -1.043 -0.210 1.00 89.38 83 LYS A N 1
ATOM 671 C CA . LYS A 1 83 ? -11.497 -0.593 -1.579 1.00 89.38 83 LYS A CA 1
ATOM 672 C C . LYS A 1 83 ? -10.262 -0.033 -2.281 1.00 89.38 83 LYS A C 1
ATOM 674 O O . LYS A 1 83 ? -10.118 -0.226 -3.489 1.00 89.38 83 LYS A O 1
ATOM 679 N N . ARG A 1 84 ? -9.394 0.689 -1.564 1.00 87.12 84 ARG A N 1
ATOM 680 C CA . ARG A 1 84 ? -8.102 1.125 -2.111 1.00 87.12 84 ARG A CA 1
ATOM 681 C C . ARG A 1 84 ? -7.147 -0.045 -2.301 1.00 87.12 84 ARG A C 1
ATOM 683 O O . ARG A 1 84 ? -6.574 -0.155 -3.379 1.00 87.12 84 ARG A O 1
ATOM 690 N N . GLY A 1 85 ? -7.044 -0.947 -1.323 1.00 86.50 85 GLY A N 1
ATOM 691 C CA . GLY A 1 85 ? -6.186 -2.133 -1.429 1.00 86.50 85 GLY A CA 1
ATOM 692 C C . GLY A 1 85 ? -6.493 -2.981 -2.670 1.00 86.50 85 GLY A C 1
ATOM 693 O O . GLY A 1 85 ? -5.585 -3.317 -3.426 1.00 86.50 85 GLY A O 1
ATOM 694 N N . ILE A 1 86 ? -7.779 -3.228 -2.945 1.00 86.44 86 ILE A N 1
ATOM 695 C CA . ILE A 1 86 ? -8.220 -3.955 -4.147 1.00 86.44 86 ILE A CA 1
ATOM 696 C C . ILE A 1 86 ? -7.842 -3.199 -5.427 1.00 86.44 86 ILE A C 1
ATOM 698 O O . ILE A 1 86 ? -7.358 -3.817 -6.368 1.00 86.44 86 ILE A O 1
ATOM 702 N N . ARG A 1 87 ? -8.011 -1.869 -5.472 1.00 86.88 87 ARG A N 1
ATOM 703 C CA . ARG A 1 87 ? -7.627 -1.059 -6.642 1.00 86.88 87 ARG A CA 1
ATOM 704 C C . ARG A 1 87 ? -6.127 -1.105 -6.918 1.00 86.88 87 ARG A C 1
ATOM 706 O O . ARG A 1 87 ? -5.737 -1.228 -8.074 1.00 86.88 87 ARG A O 1
ATOM 713 N N . ILE A 1 88 ? -5.296 -1.030 -5.877 1.00 84.94 88 ILE A N 1
ATOM 714 C CA . ILE A 1 88 ? -3.839 -1.176 -6.011 1.00 84.94 88 ILE A CA 1
ATOM 715 C C . ILE A 1 88 ? -3.523 -2.558 -6.579 1.00 84.94 88 ILE A C 1
ATOM 717 O O . ILE A 1 88 ? -2.790 -2.662 -7.551 1.00 84.94 88 ILE A O 1
ATOM 721 N N . GLN A 1 89 ? -4.135 -3.610 -6.038 1.00 81.56 89 GLN A N 1
ATOM 722 C CA . GLN A 1 89 ? -3.913 -4.972 -6.511 1.00 81.56 89 GLN A CA 1
ATOM 723 C C . GLN A 1 89 ? -4.378 -5.191 -7.960 1.00 81.56 89 GLN A C 1
ATOM 725 O O . GLN A 1 89 ? -3.685 -5.854 -8.721 1.00 81.56 89 GLN A O 1
ATOM 730 N N . GLN A 1 90 ? -5.504 -4.599 -8.363 1.00 83.50 90 GLN A N 1
ATOM 731 C CA . GLN A 1 90 ? -5.998 -4.638 -9.744 1.00 83.50 90 GLN A CA 1
ATOM 732 C C . GLN A 1 90 ? -5.073 -3.906 -10.719 1.00 83.50 90 GLN A C 1
ATOM 734 O O . GLN A 1 90 ? -4.897 -4.372 -11.834 1.00 83.50 90 GLN A O 1
ATOM 739 N N . ARG A 1 91 ? -4.460 -2.789 -10.306 1.00 76.94 91 ARG A N 1
ATOM 740 C CA . ARG A 1 91 ? -3.475 -2.057 -11.126 1.00 76.94 91 ARG A CA 1
ATOM 741 C C . ARG A 1 91 ? -2.162 -2.817 -11.331 1.00 76.94 91 ARG A C 1
ATOM 743 O O . ARG A 1 91 ? -1.369 -2.429 -12.180 1.00 76.94 91 ARG A O 1
ATOM 750 N N . LEU A 1 92 ? -1.911 -3.837 -10.514 1.00 71.31 92 LEU A N 1
ATOM 751 C CA . LEU A 1 92 ? -0.721 -4.687 -10.573 1.00 71.31 92 LEU A CA 1
ATOM 752 C C . LEU A 1 92 ? -0.985 -6.021 -11.295 1.00 71.31 92 LEU A C 1
ATOM 754 O O . LEU A 1 92 ? -0.039 -6.783 -11.494 1.00 71.31 92 LEU A O 1
ATOM 758 N N . SER A 1 93 ? -2.250 -6.318 -11.618 1.00 61.97 93 SER A N 1
ATOM 759 C CA . SER A 1 93 ? -2.684 -7.522 -12.337 1.00 61.97 93 SER A CA 1
ATOM 760 C C . SER A 1 93 ? -2.629 -7.332 -13.844 1.00 61.97 93 SER A C 1
ATOM 762 O O . SER A 1 93 ? -2.490 -8.385 -14.504 1.00 61.97 93 SER A O 1
#

Foldseek 3Di:
DDDPPQPVLLVVLVVVLVVVLVPDPPNVVLVVVQVVLLVVLVVCVVVLVLVVLLVSCVVCVSSHDVNSLVSNLVSCVVVVVVVVNVVSSVVSD

Secondary structure (DSSP, 8-state):
------HHHHHHHHHHHHHHHHH-TTHHHHHHHHHHHHHHHHHHHHTT-HHHHHHHHHHTTTT--HHHHHHHHHHHHHTT-HHHHHHHHHHT-

Radius of gyration: 14.19 Å; chains: 1; bounding box: 33×36×33 Å

Organism: NCBI:txid392030

Sequence (93 aa):
MLRVRNNSYWMIYRFNRLLSSCQSKNGENLFSSSMALNSTMKKLFNSKQYKEALNLFDQNFEISTDSTIDMAIKACTISKDYKRGIRIQQRLS

pLDDT: mean 75.48, std 16.9, range [36.19, 93.12]